Protein AF-A0AB73PYR6-F1 (afdb_monomer_lite)

Structure (mmCIF, N/CA/C/O backbone):
data_AF-A0AB73PYR6-F1
#
_entry.id   AF-A0AB73PYR6-F1
#
loop_
_atom_site.group_PDB
_atom_site.id
_atom_site.type_symbol
_atom_site.label_atom_id
_atom_site.label_alt_id
_atom_site.label_comp_id
_atom_site.label_asym_id
_atom_site.label_entity_id
_atom_site.label_seq_id
_atom_site.pdbx_PDB_ins_code
_atom_site.Cartn_x
_atom_site.Cartn_y
_atom_site.Cartn_z
_atom_site.occupancy
_atom_site.B_iso_or_equiv
_atom_site.auth_seq_id
_atom_site.auth_comp_id
_atom_site.auth_asym_id
_atom_site.auth_atom_id
_atom_site.pdbx_PDB_model_num
ATOM 1 N N . MET A 1 1 ? -37.239 8.786 5.535 1.00 56.91 1 MET A N 1
ATOM 2 C CA . MET A 1 1 ? -36.039 9.309 6.225 1.00 56.91 1 MET A CA 1
ATOM 3 C C . 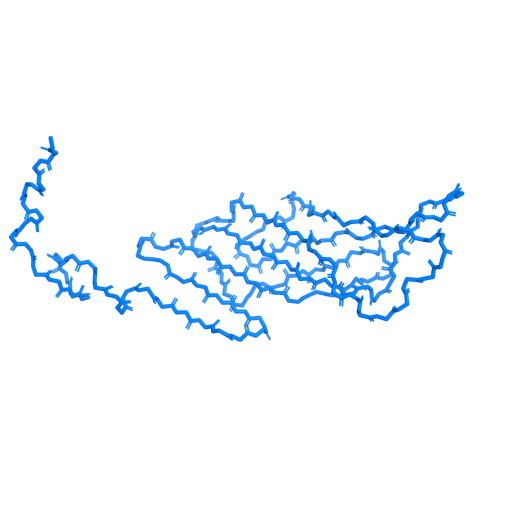MET A 1 1 ? -35.863 8.458 7.474 1.00 56.91 1 MET A C 1
ATOM 5 O O . MET A 1 1 ? -36.832 8.340 8.210 1.00 56.91 1 MET A O 1
ATOM 9 N N . GLY A 1 2 ? -34.751 7.733 7.620 1.00 69.25 2 GLY A N 1
ATOM 10 C CA . GLY A 1 2 ? -34.581 6.759 8.710 1.00 69.25 2 GLY A CA 1
ATOM 11 C C . GLY A 1 2 ? -34.334 7.448 10.052 1.00 69.25 2 GLY A C 1
ATOM 12 O O . GLY A 1 2 ? -33.507 8.354 10.118 1.00 69.25 2 GLY A O 1
ATOM 13 N N . ASP A 1 3 ? -35.062 7.037 11.090 1.00 79.56 3 ASP A N 1
ATOM 14 C CA . ASP A 1 3 ? -34.911 7.543 12.455 1.00 79.56 3 ASP A CA 1
ATOM 15 C C . ASP A 1 3 ? -33.597 7.024 13.068 1.00 79.56 3 ASP A C 1
ATOM 17 O O . ASP A 1 3 ? -33.262 5.846 12.932 1.00 79.56 3 ASP A O 1
ATOM 21 N N . LEU A 1 4 ? -32.829 7.891 13.734 1.00 80.38 4 LEU A N 1
ATOM 22 C CA . LEU A 1 4 ? -31.513 7.546 14.300 1.00 80.38 4 LEU A CA 1
ATOM 23 C C . LEU A 1 4 ? -31.621 6.703 15.586 1.00 80.38 4 LEU A C 1
ATOM 25 O O . LEU A 1 4 ? -30.605 6.358 16.198 1.00 80.38 4 LEU A O 1
ATOM 29 N N . GLY A 1 5 ? -32.840 6.379 16.026 1.00 83.31 5 GLY A N 1
ATOM 30 C CA . GLY A 1 5 ? -33.095 5.557 17.204 1.00 83.31 5 GLY A CA 1
ATOM 31 C C . GLY A 1 5 ? -32.412 6.115 18.456 1.00 83.31 5 GLY A C 1
ATOM 32 O O . GLY A 1 5 ? -32.383 7.326 18.690 1.00 83.31 5 GLY A O 1
ATOM 33 N N . THR A 1 6 ? -31.809 5.240 19.265 1.00 85.44 6 THR A N 1
ATOM 34 C CA . THR A 1 6 ? -31.116 5.630 20.507 1.00 85.44 6 THR A CA 1
ATOM 35 C C . THR A 1 6 ? -29.822 6.412 20.275 1.00 85.44 6 THR A C 1
ATOM 37 O O . THR A 1 6 ? -29.326 7.032 21.216 1.00 85.44 6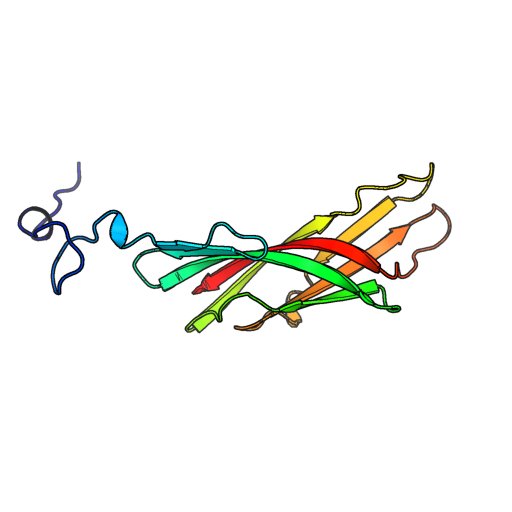 THR A O 1
ATOM 40 N N . ALA A 1 7 ? -29.287 6.447 19.047 1.00 83.31 7 ALA A N 1
ATOM 41 C CA . ALA A 1 7 ? -28.113 7.255 18.732 1.00 83.31 7 ALA A CA 1
ATOM 42 C C . ALA A 1 7 ? -28.402 8.757 18.876 1.00 83.31 7 ALA A C 1
ATOM 44 O O . ALA A 1 7 ? -27.541 9.483 19.358 1.00 83.31 7 ALA A O 1
ATOM 45 N N . SER A 1 8 ? -29.632 9.206 18.586 1.00 84.00 8 SER A N 1
ATOM 46 C CA . SER A 1 8 ? -30.057 10.614 18.734 1.00 84.00 8 SER A CA 1
ATOM 47 C C . SER A 1 8 ? -29.876 11.183 20.150 1.00 84.00 8 SER A C 1
ATOM 49 O O . SER A 1 8 ? -29.801 12.395 20.327 1.00 84.00 8 SER A O 1
ATOM 51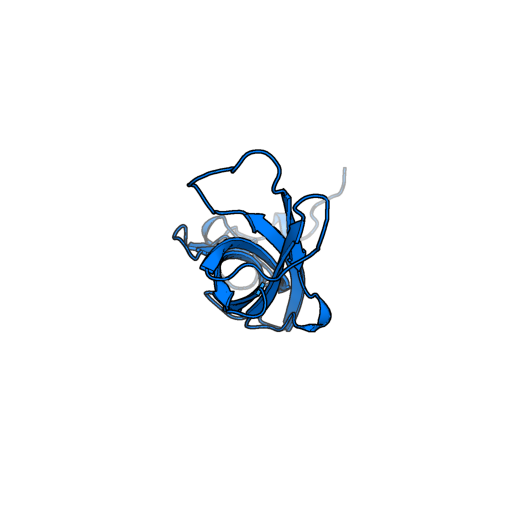 N N . ARG A 1 9 ? -29.796 10.309 21.162 1.00 86.44 9 ARG A N 1
ATOM 52 C CA . ARG A 1 9 ? -29.650 10.665 22.580 1.00 86.44 9 ARG A CA 1
ATOM 53 C C . ARG A 1 9 ? -28.220 10.508 23.101 1.00 86.44 9 ARG A C 1
ATOM 55 O O . ARG A 1 9 ? -27.985 10.751 24.282 1.00 86.44 9 ARG A O 1
ATOM 62 N N . ARG A 1 10 ? -27.279 10.043 22.272 1.00 89.31 10 ARG A N 1
ATOM 63 C CA . ARG A 1 10 ? -25.881 9.826 22.669 1.00 89.31 10 ARG A CA 1
ATOM 64 C C . ARG A 1 10 ? -25.069 11.099 22.459 1.00 89.31 10 ARG A C 1
ATOM 66 O O . ARG A 1 10 ? -25.196 11.766 21.438 1.00 89.31 10 ARG A O 1
ATOM 73 N N . ASN A 1 11 ? -24.187 11.391 23.410 1.00 91.44 11 ASN A N 1
ATOM 74 C CA . ASN A 1 11 ? -23.251 12.508 23.304 1.00 91.44 11 ASN A CA 1
ATOM 75 C C . ASN A 1 11 ? -22.201 12.239 22.216 1.00 91.44 11 ASN A C 1
ATOM 77 O O . ASN A 1 11 ? -21.837 11.085 21.983 1.00 91.44 11 ASN A O 1
ATOM 81 N N . VAL A 1 12 ? -21.691 13.303 21.595 1.00 90.31 12 VAL A N 1
ATOM 82 C CA . VAL A 1 12 ? -20.547 13.259 20.672 1.00 90.31 12 VAL A CA 1
ATOM 83 C C . VAL A 1 12 ? -19.247 13.330 21.480 1.00 90.31 12 VAL A C 1
ATOM 85 O O . VAL A 1 12 ? -19.141 14.157 22.385 1.00 90.31 12 VAL A O 1
ATOM 88 N N . GLY A 1 13 ? -18.286 12.450 21.193 1.00 89.00 13 GLY A N 1
ATOM 89 C CA . GLY A 1 13 ? -16.997 12.392 21.890 1.00 89.00 13 GLY A CA 1
ATOM 90 C C . GLY A 1 13 ? -16.249 11.074 21.669 1.00 89.00 13 GLY A C 1
ATOM 91 O O . GLY A 1 13 ? -16.623 10.269 20.816 1.00 89.00 13 GLY A O 1
ATOM 92 N N . THR A 1 14 ? -15.198 10.835 22.452 1.00 85.62 14 THR A N 1
ATOM 93 C CA . THR A 1 14 ? -14.346 9.628 22.381 1.00 85.62 14 THR A CA 1
ATOM 94 C C . THR A 1 14 ? -14.605 8.611 23.502 1.00 85.62 14 THR A C 1
ATOM 96 O O . THR A 1 14 ? -13.961 7.564 23.559 1.00 85.62 14 THR A O 1
ATOM 99 N N . GLY A 1 15 ? -15.543 8.896 24.406 1.00 85.38 15 GLY A N 1
ATOM 100 C CA . GLY A 1 15 ? -15.897 8.047 25.540 1.00 85.38 15 GLY A CA 1
ATOM 101 C C . GLY A 1 15 ? -16.768 6.840 25.174 1.00 85.38 15 GLY A C 1
ATOM 102 O O . GLY A 1 15 ? -17.374 6.753 24.103 1.00 85.38 15 GLY A O 1
ATOM 103 N N . ALA A 1 16 ? -16.872 5.894 26.111 1.00 86.06 16 ALA A N 1
ATOM 104 C CA . ALA A 1 16 ? -17.739 4.730 25.958 1.00 86.06 16 ALA A CA 1
ATOM 105 C C . ALA A 1 16 ? -19.194 5.159 25.708 1.00 86.06 16 ALA A C 1
ATOM 107 O O . ALA A 1 16 ? -19.709 6.076 26.346 1.00 86.06 16 ALA A O 1
ATOM 108 N N . ASN A 1 17 ? -19.872 4.475 24.785 1.00 86.00 17 ASN A N 1
ATOM 109 C CA . ASN A 1 17 ? -21.253 4.774 24.405 1.00 86.00 17 ASN A CA 1
ATOM 110 C C . ASN A 1 17 ? -21.486 6.210 23.877 1.00 86.00 17 ASN A C 1
ATOM 112 O O . ASN A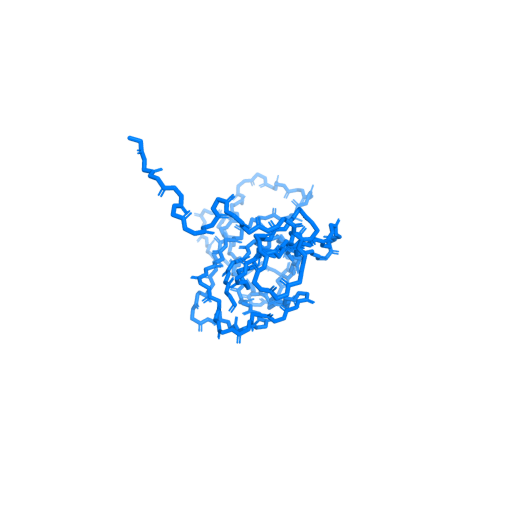 1 17 ? -22.617 6.692 23.900 1.00 86.00 17 ASN A O 1
ATOM 116 N N . GLN A 1 18 ? -20.475 6.868 23.298 1.00 87.56 18 GLN A N 1
ATOM 117 C CA . GLN A 1 18 ? -20.628 8.133 22.558 1.00 87.56 18 GLN A CA 1
ATOM 118 C C . GLN A 1 18 ? -20.648 7.924 21.040 1.00 87.56 18 GLN A C 1
ATOM 120 O O . GLN A 1 18 ? -20.201 6.887 20.548 1.00 87.56 18 GLN A O 1
ATOM 125 N N . ILE A 1 19 ? -21.232 8.866 20.301 1.00 88.75 19 ILE A N 1
ATOM 126 C CA . ILE A 1 19 ? -21.035 8.951 18.851 1.00 88.75 19 ILE A CA 1
ATOM 127 C C . ILE A 1 19 ? -19.604 9.467 18.633 1.00 88.75 19 ILE A C 1
ATOM 129 O O . ILE A 1 19 ? -19.283 10.509 19.208 1.00 88.75 19 ILE A O 1
ATOM 133 N N . PRO A 1 20 ? -18.758 8.779 17.839 1.00 87.00 20 PRO A N 1
AT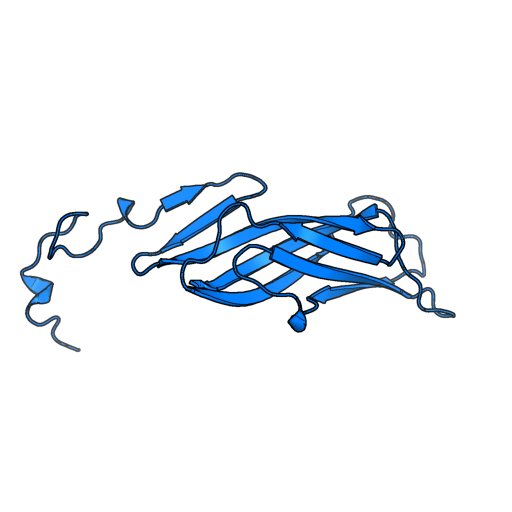OM 134 C CA . PRO A 1 20 ? -17.392 9.224 17.584 1.00 87.00 20 PRO A CA 1
ATOM 135 C C . PRO A 1 20 ? -17.360 10.662 17.070 1.00 87.00 20 PRO A C 1
ATOM 137 O O . PRO A 1 20 ? -18.044 10.997 16.102 1.00 87.00 20 PRO A O 1
ATOM 140 N N . ASP A 1 21 ? -16.570 11.504 17.725 1.00 87.12 21 ASP A N 1
ATOM 141 C CA . ASP A 1 21 ? -16.311 12.862 17.256 1.00 87.12 21 ASP A CA 1
ATOM 142 C C . ASP A 1 21 ? -15.215 12.900 16.174 1.00 87.12 21 ASP A C 1
ATOM 144 O O . ASP A 1 21 ? -14.634 11.882 15.789 1.00 87.12 21 ASP A O 1
ATOM 148 N N . MET A 1 22 ? -14.893 14.103 15.695 1.00 83.62 22 MET A N 1
ATOM 149 C CA . MET A 1 22 ? -13.874 14.299 14.662 1.00 83.62 22 MET A CA 1
ATOM 150 C C . MET A 1 22 ? -12.456 13.917 15.117 1.00 83.62 22 MET A C 1
ATOM 152 O O . MET A 1 22 ? -11.640 13.531 14.286 1.00 83.62 22 MET A O 1
ATOM 156 N N . SER A 1 23 ? -12.160 13.943 16.421 1.00 85.44 23 SER A N 1
ATOM 157 C CA . SER A 1 23 ? -10.861 13.498 16.949 1.00 85.44 23 SER A CA 1
ATOM 158 C C . SER A 1 23 ? -10.671 11.979 16.849 1.00 85.44 23 SER A C 1
ATOM 160 O O . SER A 1 23 ? -9.542 11.489 16.853 1.00 85.44 23 SER A O 1
ATOM 162 N N . SER A 1 24 ? -11.765 11.233 16.659 1.00 84.00 24 SER A N 1
ATOM 163 C CA . SER A 1 24 ? -11.735 9.794 16.378 1.00 84.00 24 SER A CA 1
ATOM 164 C C . SER A 1 24 ? -11.216 9.465 14.966 1.00 84.00 24 SER A C 1
ATOM 166 O O . SER A 1 24 ? -10.916 8.304 14.680 1.00 84.00 24 SER A O 1
ATOM 168 N N . PHE A 1 25 ? -11.083 10.466 14.087 1.00 89.12 25 PHE A N 1
ATOM 169 C CA . PHE A 1 25 ? -10.452 10.359 12.770 1.00 89.12 25 PHE A CA 1
ATOM 170 C C . PHE A 1 25 ? -9.012 10.881 12.847 1.00 89.12 25 PHE A C 1
ATOM 172 O O . PHE A 1 25 ? -8.721 12.033 12.534 1.00 89.12 25 PHE A O 1
ATOM 179 N N . ALA A 1 26 ? -8.093 10.034 13.306 1.00 90.12 26 ALA A N 1
ATOM 180 C CA . ALA A 1 26 ? -6.694 10.415 13.488 1.00 90.12 26 ALA A CA 1
ATOM 181 C C . ALA A 1 26 ? -5.870 10.195 12.211 1.00 90.12 26 ALA A C 1
ATOM 183 O O . ALA A 1 26 ? -5.979 9.157 11.559 1.00 90.12 26 ALA A O 1
ATOM 184 N N . SER A 1 27 ? -4.951 11.107 11.893 1.00 93.12 27 SER A N 1
ATOM 185 C CA . SER A 1 27 ? -4.047 10.953 10.747 1.00 93.12 27 SER A CA 1
ATOM 186 C C . SER A 1 27 ? -2.611 11.352 11.057 1.00 93.12 27 SER A C 1
ATOM 188 O O . SER A 1 27 ? -2.360 12.292 11.805 1.00 93.12 27 SER A O 1
ATOM 190 N N . THR A 1 28 ? -1.667 10.668 10.420 1.00 95.81 28 THR A N 1
ATOM 191 C CA . THR A 1 28 ? -0.256 11.051 10.348 1.00 95.81 28 THR A CA 1
ATOM 192 C C . THR A 1 28 ? 0.038 11.434 8.900 1.00 95.81 28 THR A C 1
ATOM 194 O O . THR A 1 28 ? 0.156 10.555 8.049 1.00 95.81 28 THR A O 1
ATOM 197 N N . LEU A 1 29 ? 0.117 12.738 8.612 1.00 94.19 29 LEU A N 1
ATOM 198 C CA . LEU A 1 29 ? 0.231 13.294 7.252 1.00 94.19 29 LEU A CA 1
ATOM 199 C C . LEU A 1 29 ? 1.685 13.426 6.761 1.00 94.19 29 LEU A C 1
ATOM 201 O O . LEU A 1 29 ? 2.041 14.394 6.099 1.00 94.19 29 LEU A O 1
ATOM 205 N N . ASN A 1 30 ? 2.522 12.442 7.092 1.00 94.44 30 ASN A N 1
ATOM 206 C CA . ASN A 1 30 ? 3.908 12.358 6.630 1.00 94.44 30 ASN A CA 1
ATOM 207 C C . ASN A 1 30 ? 4.017 11.439 5.408 1.00 94.44 30 ASN A C 1
ATOM 209 O O . ASN A 1 30 ? 3.031 10.852 4.960 1.00 94.44 30 ASN A O 1
ATOM 213 N N . MET A 1 31 ? 5.231 11.292 4.884 1.00 93.38 31 MET A N 1
ATOM 214 C CA . MET A 1 31 ? 5.574 10.248 3.929 1.00 93.38 31 MET A CA 1
ATOM 215 C C . MET A 1 31 ? 6.630 9.325 4.564 1.00 93.38 31 MET A C 1
ATOM 217 O O . MET A 1 31 ? 7.764 9.772 4.741 1.00 93.38 31 MET A O 1
ATOM 221 N N . PRO A 1 32 ? 6.299 8.069 4.931 1.00 95.88 32 PRO A N 1
ATOM 222 C CA . PRO A 1 32 ? 4.985 7.422 4.838 1.00 95.88 32 PRO A CA 1
ATOM 223 C C . PRO A 1 32 ? 3.952 7.992 5.827 1.00 95.88 32 PRO A C 1
ATOM 225 O O . PRO A 1 32 ? 4.311 8.615 6.828 1.00 95.88 32 PRO A O 1
ATOM 228 N N . GLY A 1 33 ? 2.666 7.753 5.565 1.00 97.81 33 GLY A N 1
ATOM 229 C CA . GLY A 1 33 ? 1.569 8.259 6.390 1.00 97.81 33 GLY A CA 1
ATOM 230 C C . GLY A 1 33 ? 0.347 7.347 6.436 1.00 97.81 33 GLY A C 1
ATOM 231 O O . GLY A 1 33 ? 0.289 6.306 5.781 1.00 97.81 33 GLY A O 1
ATOM 232 N N . VAL A 1 34 ? -0.612 7.720 7.287 1.00 97.94 34 VAL A N 1
ATOM 233 C CA . VAL A 1 34 ? -1.795 6.906 7.599 1.00 97.94 34 VAL A CA 1
ATOM 234 C C . VAL A 1 34 ? -2.982 7.770 8.022 1.00 97.94 34 VAL A C 1
ATOM 236 O O . VAL A 1 34 ? -2.838 8.647 8.871 1.00 97.94 34 VAL A O 1
ATOM 239 N N . ALA A 1 35 ? -4.166 7.479 7.489 1.00 97.44 35 ALA A N 1
ATOM 240 C CA . ALA A 1 35 ? -5.454 7.951 7.989 1.00 97.44 35 ALA A CA 1
ATOM 241 C C . ALA A 1 35 ? -6.187 6.798 8.689 1.00 97.44 35 ALA A C 1
ATOM 243 O O . ALA A 1 35 ? -6.279 5.693 8.152 1.00 97.44 35 ALA A O 1
ATOM 244 N N . ARG A 1 36 ? -6.690 7.047 9.899 1.00 95.75 36 ARG A N 1
ATOM 245 C CA . ARG A 1 36 ? -7.369 6.072 10.760 1.00 95.75 36 ARG A CA 1
ATOM 246 C C . ARG A 1 36 ? -8.823 6.481 10.913 1.00 95.75 36 ARG A C 1
ATOM 248 O O . ARG A 1 36 ? -9.114 7.637 11.207 1.00 95.75 36 ARG A O 1
ATOM 255 N N . PHE A 1 37 ? -9.716 5.519 10.748 1.00 94.00 37 PHE A N 1
ATOM 256 C CA . PHE A 1 37 ? -11.151 5.724 10.860 1.00 94.00 37 PHE A CA 1
ATOM 257 C C . PHE A 1 37 ? -11.686 5.059 12.132 1.00 94.00 37 PHE A C 1
ATOM 259 O O . PHE A 1 37 ? -11.166 4.014 12.553 1.00 94.00 37 PHE A O 1
ATOM 266 N N . PRO A 1 38 ? -12.764 5.603 12.724 1.00 89.00 38 PRO A N 1
ATOM 267 C CA . PRO A 1 38 ? -13.520 4.900 13.748 1.00 89.00 38 PRO A CA 1
ATOM 268 C C . PRO A 1 38 ? -13.904 3.500 13.262 1.00 89.00 38 PRO A C 1
ATOM 270 O O . PRO A 1 38 ? -14.270 3.300 12.105 1.00 89.00 38 PRO A O 1
ATOM 273 N N . GLY A 1 39 ? -13.784 2.505 14.138 1.00 88.94 39 GLY A N 1
ATOM 274 C CA . GLY A 1 39 ? -13.983 1.107 13.755 1.00 88.94 39 GLY A CA 1
ATOM 275 C C . GLY A 1 39 ? -12.749 0.436 13.147 1.00 88.94 39 GLY A C 1
ATOM 276 O O . GLY A 1 39 ? -12.843 -0.726 12.767 1.00 88.94 39 GLY A O 1
ATOM 277 N N . GLY A 1 40 ? -11.589 1.101 13.109 1.00 92.50 40 GLY A N 1
ATOM 278 C CA . GLY A 1 40 ? -10.274 0.486 12.878 1.00 92.50 40 GLY A CA 1
ATOM 279 C C . GLY A 1 40 ? -9.849 0.347 11.417 1.00 92.50 40 GLY A C 1
ATOM 280 O O . GLY A 1 40 ? -8.782 -0.195 11.161 1.00 92.50 40 GLY A O 1
ATOM 281 N N . PHE A 1 41 ? -10.644 0.828 10.461 1.00 96.62 41 PHE A N 1
ATOM 282 C CA . PHE A 1 41 ? -10.208 0.898 9.066 1.00 96.62 41 PHE A CA 1
ATOM 283 C C . PHE A 1 41 ? -9.067 1.917 8.922 1.00 96.62 41 PHE A C 1
ATOM 285 O O . PHE A 1 41 ? -9.077 2.972 9.565 1.00 96.62 41 PHE A O 1
ATOM 292 N N . LYS A 1 42 ? -8.075 1.604 8.091 1.00 98.06 42 LYS A N 1
ATOM 293 C CA . LYS A 1 42 ? -6.888 2.430 7.857 1.00 98.06 42 LYS A CA 1
ATOM 294 C C . LYS A 1 42 ? -6.642 2.572 6.360 1.00 98.06 42 LYS A C 1
ATOM 296 O O . LYS A 1 42 ? -6.757 1.604 5.611 1.00 98.06 42 LYS A O 1
ATOM 301 N N . LEU A 1 43 ? -6.249 3.773 5.958 1.00 98.19 43 LEU A N 1
ATOM 302 C CA . LEU A 1 43 ? -5.643 4.069 4.661 1.00 98.19 43 LEU A CA 1
ATOM 303 C C . LEU A 1 43 ? -4.187 4.447 4.917 1.00 98.19 43 LEU A C 1
ATOM 305 O O . LEU A 1 43 ? -3.932 5.248 5.813 1.00 98.19 43 LEU A O 1
ATOM 309 N N . MET A 1 44 ? -3.236 3.903 4.165 1.00 98.44 44 MET A N 1
ATOM 310 C CA . MET A 1 44 ? -1.817 4.241 4.298 1.00 98.44 44 MET A CA 1
ATOM 311 C C . MET A 1 44 ? -1.201 4.548 2.940 1.00 98.44 44 MET A C 1
ATOM 313 O O . MET A 1 44 ? -1.614 3.991 1.925 1.00 98.44 44 MET A O 1
ATOM 317 N N . TRP A 1 45 ? -0.198 5.421 2.934 1.00 98.12 45 TRP A N 1
ATOM 318 C CA . TRP A 1 45 ? 0.601 5.749 1.755 1.00 98.12 45 TRP A CA 1
ATOM 319 C C . TRP A 1 45 ? 2.083 5.657 2.098 1.00 98.12 45 TRP A C 1
ATOM 321 O O . TRP A 1 45 ? 2.532 6.183 3.119 1.00 98.12 45 TRP A O 1
ATOM 331 N N . VAL A 1 46 ? 2.836 4.940 1.267 1.00 97.62 46 VAL A N 1
ATOM 332 C CA . VAL A 1 46 ? 4.204 4.520 1.587 1.00 97.62 46 VAL A CA 1
ATOM 333 C C . VAL A 1 46 ? 5.093 4.595 0.354 1.00 97.62 46 VAL A C 1
ATOM 335 O O . VAL A 1 46 ? 4.660 4.264 -0.747 1.00 97.62 46 VAL A O 1
ATOM 338 N N . LEU A 1 47 ? 6.343 5.016 0.545 1.00 96.00 47 LEU A N 1
ATOM 339 C CA . LEU A 1 47 ? 7.371 4.980 -0.492 1.00 96.00 47 LEU A CA 1
ATOM 340 C C . LEU A 1 47 ? 7.993 3.590 -0.602 1.00 96.00 47 LEU A C 1
ATOM 342 O O . LEU A 1 47 ? 8.233 2.936 0.409 1.00 96.00 47 LEU A O 1
ATOM 346 N N . GLY A 1 48 ? 8.324 3.192 -1.825 1.00 95.31 48 GLY A N 1
ATOM 347 C CA . GLY A 1 48 ? 9.134 2.012 -2.102 1.00 95.31 48 GLY A CA 1
ATOM 348 C C . GLY A 1 48 ? 10.147 2.286 -3.206 1.00 95.31 48 GLY A C 1
ATOM 349 O O . GLY A 1 48 ? 9.958 3.190 -4.024 1.00 95.31 48 GLY A O 1
ATOM 350 N N . ASN A 1 49 ? 11.210 1.492 -3.220 1.00 95.06 49 ASN A N 1
ATOM 351 C CA . ASN A 1 49 ? 12.189 1.434 -4.296 1.00 95.06 49 ASN A CA 1
ATOM 352 C C . ASN A 1 49 ? 12.370 -0.032 -4.683 1.00 95.06 49 ASN A C 1
ATOM 354 O O . ASN A 1 49 ? 12.425 -0.897 -3.807 1.00 95.06 49 ASN A O 1
ATOM 358 N N . THR A 1 50 ? 12.435 -0.318 -5.978 1.00 96.00 50 THR A N 1
ATOM 359 C CA . THR A 1 50 ? 12.638 -1.689 -6.445 1.00 96.00 50 THR A CA 1
ATOM 360 C C . THR A 1 50 ? 14.076 -2.159 -6.240 1.00 96.00 50 THR A C 1
ATOM 362 O O . THR A 1 50 ? 15.028 -1.398 -6.396 1.00 96.00 50 THR A O 1
ATOM 365 N N . ASN A 1 51 ? 14.238 -3.437 -5.918 1.00 96.25 51 ASN A N 1
ATOM 366 C CA . ASN A 1 51 ? 15.512 -4.148 -5.946 1.00 96.25 51 ASN A CA 1
ATOM 367 C C . ASN A 1 51 ? 15.875 -4.584 -7.383 1.00 96.25 51 ASN A C 1
ATOM 369 O O . ASN A 1 51 ? 15.122 -4.342 -8.330 1.00 96.25 51 ASN A O 1
ATOM 373 N N . SER A 1 52 ? 17.001 -5.282 -7.547 1.00 95.56 52 SER A N 1
ATOM 374 C CA . SER A 1 52 ? 17.484 -5.800 -8.839 1.00 95.56 52 SER A CA 1
ATOM 375 C C . SER A 1 52 ? 16.508 -6.737 -9.566 1.00 95.56 52 SER A C 1
ATOM 377 O O . SER A 1 52 ? 16.595 -6.907 -10.780 1.00 95.56 52 SER A O 1
ATOM 379 N N . SER A 1 53 ? 15.537 -7.324 -8.858 1.00 96.06 53 SER A N 1
ATOM 380 C CA . SER A 1 53 ? 14.481 -8.153 -9.453 1.00 96.06 53 SER A CA 1
ATOM 381 C C . SER A 1 53 ? 13.269 -7.345 -9.931 1.00 96.06 53 SER A C 1
ATOM 383 O O . SER A 1 53 ? 12.339 -7.924 -10.501 1.00 96.06 53 SER A O 1
ATOM 385 N N . GLY A 1 54 ? 13.265 -6.022 -9.738 1.00 95.38 54 GLY A N 1
ATOM 386 C CA . GLY A 1 54 ? 12.139 -5.144 -10.054 1.00 95.38 54 GLY A CA 1
ATOM 387 C C . GLY A 1 54 ? 11.047 -5.151 -8.986 1.00 95.38 54 GLY A C 1
ATOM 388 O O . GLY A 1 54 ? 9.936 -4.710 -9.258 1.00 95.38 54 GLY A O 1
ATOM 389 N N . ALA A 1 55 ? 11.333 -5.665 -7.787 1.00 97.56 55 ALA A N 1
ATOM 390 C CA . ALA A 1 55 ? 10.374 -5.759 -6.691 1.00 97.56 55 ALA A CA 1
ATOM 391 C C . ALA A 1 55 ? 10.683 -4.736 -5.594 1.00 97.56 55 ALA A C 1
ATOM 393 O O . ALA A 1 55 ? 11.824 -4.622 -5.157 1.00 97.56 55 ALA A O 1
ATOM 394 N N . ALA A 1 56 ? 9.676 -3.999 -5.143 1.00 97.75 56 ALA A N 1
ATOM 395 C CA . ALA A 1 56 ? 9.740 -3.104 -3.999 1.00 97.75 56 ALA A CA 1
ATOM 396 C C . ALA A 1 56 ? 8.990 -3.744 -2.827 1.00 97.75 56 ALA A C 1
ATOM 398 O O . ALA A 1 56 ? 7.763 -3.854 -2.862 1.00 97.75 56 ALA A O 1
ATOM 399 N N . ASP A 1 57 ? 9.724 -4.155 -1.794 1.00 98.00 57 ASP A N 1
ATOM 400 C CA . ASP A 1 57 ? 9.149 -4.656 -0.546 1.00 98.00 57 ASP A CA 1
ATOM 401 C C . ASP A 1 57 ? 8.740 -3.466 0.327 1.00 98.00 57 ASP A C 1
ATOM 403 O O . ASP A 1 57 ? 9.568 -2.801 0.953 1.00 98.00 57 ASP A O 1
ATOM 407 N N . VAL A 1 58 ? 7.447 -3.147 0.321 1.00 98.19 58 VAL A N 1
ATOM 408 C CA . VAL A 1 58 ? 6.910 -1.951 0.970 1.00 98.19 58 VAL A CA 1
ATOM 409 C C . VAL A 1 58 ? 6.432 -2.288 2.376 1.00 98.19 58 VAL A C 1
ATOM 411 O O . VAL A 1 58 ? 5.506 -3.078 2.557 1.00 98.19 58 VAL A O 1
ATOM 414 N N . VAL A 1 59 ? 7.041 -1.644 3.374 1.00 98.19 59 VAL A N 1
ATOM 415 C CA . VAL A 1 59 ? 6.708 -1.803 4.797 1.00 98.19 59 VAL A CA 1
ATOM 416 C C . VAL A 1 59 ? 5.770 -0.689 5.247 1.00 98.19 59 VAL A C 1
ATOM 418 O O . VAL A 1 59 ? 6.060 0.494 5.081 1.00 98.19 59 VAL A O 1
ATOM 421 N N . PHE A 1 60 ? 4.639 -1.055 5.840 1.00 98.19 60 PHE A N 1
ATOM 422 C CA . PHE A 1 60 ? 3.632 -0.096 6.280 1.00 98.19 60 PHE A CA 1
ATOM 423 C C . PHE A 1 60 ? 4.080 0.686 7.529 1.00 98.19 60 PHE A C 1
ATOM 425 O O . PHE A 1 60 ? 4.722 0.115 8.411 1.00 98.19 60 PHE A O 1
ATOM 432 N N . PRO A 1 61 ? 3.700 1.975 7.667 1.00 96.88 61 PRO A N 1
ATOM 433 C CA . PRO A 1 61 ? 4.042 2.793 8.837 1.00 96.88 61 PRO A CA 1
ATOM 434 C C . PRO A 1 61 ? 3.367 2.307 10.129 1.00 96.88 61 PRO A C 1
ATOM 436 O O . PRO A 1 61 ? 3.752 2.702 11.227 1.00 96.88 61 PRO A O 1
ATOM 439 N N . THR A 1 62 ? 2.331 1.478 10.013 1.00 96.44 62 THR A N 1
ATOM 440 C CA . THR A 1 62 ? 1.674 0.778 11.118 1.00 96.44 62 THR A CA 1
ATOM 441 C C . THR A 1 62 ? 1.040 -0.510 10.592 1.00 96.44 62 THR A C 1
ATOM 443 O O . THR A 1 62 ? 0.803 -0.635 9.391 1.00 96.44 62 THR A O 1
ATOM 446 N N . SER A 1 63 ? 0.751 -1.474 11.467 1.00 97.56 63 SER A N 1
ATOM 447 C CA . SER A 1 63 ? 0.068 -2.699 11.057 1.00 97.56 63 SER A CA 1
ATOM 448 C C . SER A 1 63 ? -1.441 -2.495 10.923 1.00 97.56 63 SER A C 1
ATOM 450 O O . SER A 1 63 ? -2.061 -1.779 11.715 1.00 97.56 63 SER A O 1
ATOM 452 N N . PHE A 1 64 ? -2.059 -3.209 9.988 1.00 98.19 64 PHE A N 1
ATOM 453 C CA . PHE A 1 64 ? -3.482 -3.536 10.062 1.00 98.19 64 PHE A CA 1
ATOM 454 C C . PHE A 1 64 ? -3.749 -4.412 11.300 1.00 98.19 64 PHE A C 1
ATOM 456 O O . PHE A 1 64 ? -2.925 -5.249 11.664 1.00 98.19 64 PHE A O 1
ATOM 463 N N . ASP A 1 65 ? -4.876 -4.216 11.973 1.00 96.75 65 ASP A N 1
ATOM 464 C CA . ASP A 1 65 ? -5.281 -4.910 13.199 1.00 96.75 65 ASP A CA 1
ATOM 465 C C . ASP A 1 65 ? -5.812 -6.319 12.903 1.00 96.75 65 ASP A C 1
ATOM 467 O O . ASP A 1 65 ? -5.645 -7.234 13.710 1.00 96.75 65 ASP A O 1
ATOM 471 N N . VAL A 1 66 ? -6.382 -6.528 11.718 1.00 97.06 66 VAL A N 1
ATOM 472 C CA . VAL A 1 66 ? -7.002 -7.765 11.237 1.00 97.06 66 VAL A CA 1
ATOM 473 C C . VAL A 1 66 ? -6.371 -8.201 9.910 1.00 97.06 66 VAL A C 1
ATOM 475 O O . VAL A 1 66 ? -5.658 -9.204 9.908 1.00 97.06 66 VAL A O 1
ATOM 478 N N . PHE A 1 67 ? -6.570 -7.459 8.813 1.00 96.50 67 PHE A N 1
ATOM 479 C CA . PHE A 1 67 ? -6.091 -7.818 7.468 1.00 96.50 67 PHE A CA 1
ATOM 480 C C . PHE A 1 67 ? -5.908 -6.600 6.547 1.00 96.50 67 PHE A C 1
ATOM 482 O O . PHE A 1 67 ? -6.606 -5.589 6.663 1.00 96.50 67 PHE A O 1
ATOM 489 N N . GLY A 1 68 ? -4.997 -6.731 5.578 1.00 97.31 68 GLY A N 1
ATOM 490 C CA . GLY A 1 68 ? -4.965 -5.864 4.399 1.00 97.31 68 GLY A CA 1
ATOM 491 C C . GLY A 1 68 ? -6.071 -6.265 3.422 1.00 97.31 68 GLY A C 1
ATOM 492 O O . GLY A 1 68 ? -6.294 -7.452 3.200 1.00 97.31 68 GLY A O 1
ATOM 493 N N . LEU A 1 69 ? -6.777 -5.287 2.858 1.00 97.56 69 LEU A N 1
ATOM 494 C CA . LEU A 1 69 ? -7.867 -5.510 1.901 1.00 97.56 69 LEU A CA 1
ATOM 495 C C . LEU A 1 69 ? -7.425 -5.319 0.454 1.00 97.56 69 LEU A C 1
ATOM 497 O O . LEU A 1 69 ? -7.903 -6.016 -0.436 1.00 97.56 69 LEU A O 1
ATOM 501 N N . GLY A 1 70 ? -6.536 -4.364 0.212 1.00 97.94 70 GLY A N 1
ATOM 502 C CA . GLY A 1 70 ? -6.041 -4.089 -1.125 1.00 97.94 70 GLY A CA 1
ATOM 503 C C . GLY A 1 70 ? -5.013 -2.975 -1.132 1.00 97.94 70 GLY A C 1
ATOM 504 O O . GLY A 1 70 ? -4.841 -2.257 -0.146 1.00 97.94 70 GLY A O 1
ATOM 505 N N . ALA A 1 71 ? -4.320 -2.859 -2.257 1.00 98.44 71 ALA A N 1
ATOM 506 C CA . ALA A 1 71 ? -3.382 -1.787 -2.513 1.00 98.44 71 ALA A CA 1
ATOM 507 C C . ALA A 1 71 ? -3.389 -1.415 -3.995 1.00 98.44 71 ALA A C 1
ATOM 509 O O . ALA A 1 71 ? -3.726 -2.229 -4.856 1.00 98.44 71 ALA A O 1
ATOM 510 N N . VAL A 1 72 ? -2.956 -0.195 -4.277 1.00 98.19 72 VAL A N 1
ATOM 511 C CA . VAL A 1 72 ? -2.590 0.285 -5.607 1.00 98.19 72 VAL A CA 1
ATOM 512 C C . VAL A 1 72 ? -1.196 0.892 -5.537 1.00 98.19 72 VAL A C 1
ATOM 514 O O . VAL A 1 72 ? -0.770 1.376 -4.487 1.00 98.19 72 VAL A O 1
ATOM 517 N N . VAL A 1 73 ? -0.478 0.858 -6.651 1.00 97.44 73 VAL A N 1
ATOM 518 C CA . VAL A 1 73 ? 0.859 1.435 -6.768 1.00 97.44 73 VAL A CA 1
ATOM 519 C C . VAL A 1 73 ? 0.887 2.422 -7.920 1.00 97.44 73 VAL A C 1
ATOM 521 O O . VAL A 1 73 ? 0.292 2.181 -8.968 1.00 97.44 73 VAL A O 1
ATOM 524 N N . ILE A 1 74 ? 1.588 3.528 -7.711 1.00 93.06 74 ILE A N 1
ATOM 525 C CA . ILE A 1 74 ? 1.931 4.481 -8.758 1.00 93.06 74 ILE A CA 1
ATOM 526 C C . ILE A 1 74 ? 3.439 4.682 -8.793 1.00 93.06 74 ILE A C 1
ATOM 528 O O . ILE A 1 74 ? 4.132 4.557 -7.778 1.00 93.06 74 ILE A O 1
ATOM 532 N N . GLU A 1 75 ? 3.940 5.031 -9.967 1.00 90.81 75 GLU A N 1
ATOM 533 C CA . GLU A 1 75 ? 5.329 5.419 -10.139 1.00 90.81 75 GLU A CA 1
ATOM 534 C C . GLU A 1 75 ? 5.631 6.733 -9.403 1.00 90.81 75 GLU A C 1
ATOM 536 O O . GLU A 1 75 ? 4.830 7.666 -9.376 1.00 90.81 75 GLU A O 1
ATOM 541 N N . ARG A 1 76 ? 6.822 6.806 -8.810 1.00 88.31 76 ARG A N 1
ATOM 542 C CA . ARG A 1 76 ? 7.386 7.986 -8.142 1.00 88.31 76 ARG A CA 1
ATOM 543 C C . ARG A 1 76 ? 8.812 8.238 -8.626 1.00 88.31 76 ARG A C 1
ATOM 545 O O . ARG A 1 76 ? 9.694 8.570 -7.828 1.00 88.31 76 ARG A O 1
ATOM 552 N N . ASN A 1 77 ? 9.060 8.024 -9.913 1.00 75.00 77 ASN A N 1
ATOM 553 C CA . ASN A 1 77 ? 10.336 8.334 -10.532 1.00 75.00 77 ASN A CA 1
ATOM 554 C C . ASN A 1 77 ? 10.233 9.692 -11.258 1.00 75.00 77 ASN A C 1
ATOM 556 O O . ASN A 1 77 ? 9.609 9.764 -12.312 1.00 75.00 77 ASN A O 1
ATOM 560 N N . PRO A 1 78 ? 10.779 10.793 -10.699 1.00 56.38 78 PRO A N 1
ATOM 561 C CA . PRO A 1 78 ? 10.646 12.128 -11.288 1.00 56.38 78 PRO A CA 1
ATOM 562 C C . PRO A 1 78 ? 11.651 12.432 -12.414 1.00 56.38 78 PRO A C 1
ATOM 564 O O . PRO A 1 78 ? 11.614 13.531 -12.960 1.00 56.38 78 PRO A O 1
ATOM 567 N N . TYR A 1 79 ? 12.548 11.505 -12.773 1.00 49.75 79 TYR A N 1
ATOM 568 C CA . TYR A 1 79 ? 13.613 11.765 -13.744 1.00 49.75 79 TYR A CA 1
ATOM 569 C C . TYR A 1 79 ? 13.596 10.776 -14.910 1.00 49.75 79 TYR A C 1
ATOM 571 O O . TYR A 1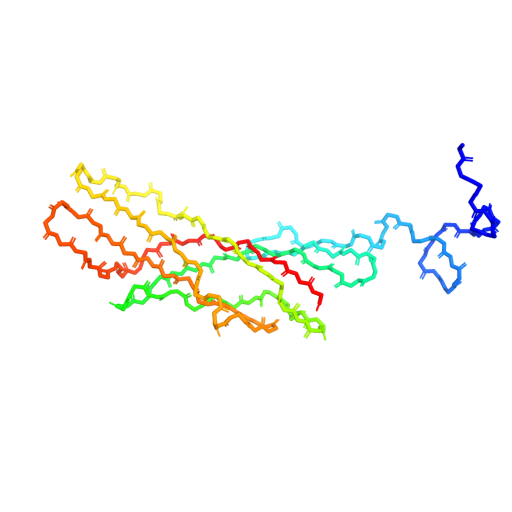 79 ? 13.782 9.577 -14.730 1.00 49.75 79 TYR A O 1
ATOM 579 N N . ALA A 1 80 ? 13.451 11.354 -16.104 1.00 51.41 80 ALA A N 1
ATOM 580 C CA . ALA A 1 80 ? 13.715 10.767 -17.411 1.00 51.41 80 ALA A CA 1
ATOM 581 C C . ALA A 1 80 ? 12.770 9.637 -17.849 1.00 51.41 80 ALA A C 1
ATOM 583 O O . ALA A 1 80 ? 13.135 8.463 -17.884 1.00 51.41 80 ALA A O 1
ATOM 584 N N . TRP A 1 81 ? 11.591 10.022 -18.347 1.00 58.06 81 TRP A N 1
ATOM 585 C CA . TRP A 1 81 ? 10.994 9.286 -19.461 1.00 58.06 81 TRP A CA 1
ATOM 586 C C . TRP A 1 81 ? 11.978 9.336 -20.636 1.00 58.06 81 TRP A C 1
ATOM 588 O O . TRP A 1 81 ? 12.020 10.305 -21.393 1.00 58.06 81 TRP A O 1
ATOM 598 N N . GLY A 1 82 ? 12.828 8.319 -20.755 1.00 62.41 82 GLY A N 1
ATOM 599 C CA . GLY A 1 82 ? 13.518 8.056 -22.009 1.00 62.41 82 GLY A CA 1
ATOM 600 C C . GLY A 1 82 ? 12.463 7.727 -23.060 1.00 62.41 82 GLY A C 1
ATOM 601 O O . GLY A 1 82 ? 11.556 6.936 -22.795 1.00 62.41 82 GLY A O 1
ATOM 602 N N . ALA A 1 83 ? 12.541 8.351 -24.235 1.00 63.31 83 ALA A N 1
ATOM 603 C CA . ALA A 1 83 ? 11.645 8.007 -25.331 1.00 63.31 83 ALA A CA 1
ATOM 604 C C . ALA A 1 83 ? 11.720 6.490 -25.596 1.00 63.31 83 ALA A C 1
ATOM 606 O O . ALA A 1 83 ? 12.809 5.945 -25.761 1.00 63.31 83 ALA A O 1
ATOM 607 N N . GLY A 1 84 ? 10.565 5.818 -25.615 1.00 71.94 84 GLY A N 1
ATOM 608 C CA . GLY A 1 84 ? 10.464 4.396 -25.951 1.00 71.94 84 GLY A CA 1
ATOM 609 C C . GLY A 1 84 ? 10.536 3.401 -24.787 1.00 71.94 84 GLY A C 1
ATOM 610 O O . GLY A 1 84 ? 10.600 2.212 -25.068 1.00 71.94 84 GLY A O 1
ATOM 611 N N . ILE A 1 85 ? 10.502 3.834 -23.518 1.00 79.75 85 ILE A N 1
ATOM 612 C CA . ILE A 1 85 ? 10.384 2.925 -22.360 1.00 79.75 85 ILE A CA 1
ATOM 613 C C . ILE A 1 85 ? 9.087 3.207 -21.596 1.00 79.75 85 ILE A C 1
ATOM 615 O O . ILE A 1 85 ? 8.817 4.351 -21.233 1.00 79.75 85 ILE A O 1
ATOM 619 N N . SER A 1 86 ? 8.303 2.162 -21.327 1.00 85.62 86 SER A N 1
ATOM 620 C CA . SER A 1 86 ? 7.100 2.220 -20.490 1.00 85.62 86 SER A CA 1
ATOM 621 C C . SER A 1 86 ? 7.271 1.355 -19.246 1.00 85.62 86 SER A C 1
ATOM 623 O O . SER A 1 86 ? 7.504 0.152 -19.352 1.00 85.62 86 SER A O 1
ATOM 625 N N . ASN A 1 87 ? 7.121 1.953 -18.064 1.00 87.38 87 ASN A N 1
ATOM 626 C CA . ASN A 1 87 ? 7.120 1.218 -16.803 1.00 87.38 87 ASN A CA 1
ATOM 627 C C . ASN A 1 87 ? 5.700 0.764 -16.463 1.00 87.38 87 ASN A C 1
ATOM 629 O O . ASN A 1 87 ? 4.772 1.568 -16.387 1.00 87.38 87 ASN A O 1
ATOM 633 N N . THR A 1 88 ? 5.534 -0.532 -16.223 1.00 90.62 88 THR A N 1
ATOM 634 C CA . THR A 1 88 ? 4.292 -1.110 -15.711 1.00 90.62 88 THR A CA 1
ATOM 635 C C . THR A 1 88 ? 4.473 -1.461 -14.247 1.00 90.62 88 THR A C 1
ATOM 637 O O . THR A 1 88 ? 5.389 -2.204 -13.890 1.00 90.62 88 THR A O 1
ATOM 640 N N . TRP A 1 89 ? 3.567 -0.953 -13.414 1.00 94.81 89 TRP A N 1
ATOM 641 C CA . TRP A 1 89 ? 3.534 -1.224 -11.985 1.00 94.81 89 TRP A CA 1
ATOM 642 C C . TRP A 1 89 ? 2.333 -2.087 -11.617 1.00 94.81 89 TRP A C 1
ATOM 644 O O . TRP A 1 89 ? 1.219 -1.853 -12.083 1.00 94.81 89 TRP A O 1
ATOM 654 N N . ALA A 1 90 ? 2.550 -3.061 -10.740 1.00 96.44 90 ALA A N 1
ATOM 655 C CA . ALA A 1 90 ? 1.488 -3.896 -10.200 1.00 96.44 90 ALA A CA 1
ATOM 656 C C . ALA A 1 90 ? 1.739 -4.222 -8.729 1.00 96.44 90 ALA A C 1
ATOM 658 O O . ALA A 1 90 ? 2.878 -4.361 -8.291 1.00 96.44 90 ALA A O 1
ATOM 659 N N . ILE A 1 91 ? 0.664 -4.388 -7.962 1.00 98.19 91 ILE A N 1
ATOM 660 C CA . ILE A 1 91 ? 0.744 -4.960 -6.619 1.00 98.19 91 ILE A CA 1
ATOM 661 C C . ILE A 1 91 ? 0.756 -6.481 -6.735 1.00 98.19 91 ILE A C 1
ATOM 663 O O . ILE A 1 91 ? -0.155 -7.071 -7.319 1.00 98.19 91 ILE A O 1
ATOM 667 N N . GLN A 1 92 ? 1.735 -7.132 -6.111 1.00 97.50 92 GLN A N 1
ATOM 668 C CA . GLN A 1 92 ? 1.710 -8.577 -5.931 1.00 97.50 92 GLN A CA 1
ATOM 669 C C . GLN A 1 92 ? 0.813 -8.915 -4.738 1.00 97.50 92 GLN A C 1
ATOM 671 O O . GLN A 1 92 ? 1.277 -9.087 -3.612 1.00 97.50 92 GLN A O 1
ATOM 676 N N . LEU A 1 93 ? -0.496 -8.996 -4.983 1.00 95.94 93 LEU A N 1
ATOM 677 C CA . LEU A 1 93 ? -1.509 -9.114 -3.927 1.00 95.94 93 LEU A CA 1
ATOM 678 C C . LEU A 1 93 ? -1.316 -10.341 -3.020 1.00 95.94 93 LEU A C 1
ATOM 680 O O . LEU A 1 93 ? -1.649 -10.281 -1.843 1.00 95.94 93 LEU A O 1
ATOM 684 N N . SER A 1 94 ? -0.714 -11.422 -3.525 1.00 97.31 94 SER A N 1
ATOM 685 C CA . SER A 1 94 ? -0.373 -12.609 -2.724 1.00 97.31 94 SER A CA 1
ATOM 686 C C . SER A 1 94 ? 0.624 -12.336 -1.589 1.00 97.31 94 SER A C 1
ATOM 688 O O . SER A 1 94 ? 0.725 -13.138 -0.667 1.00 97.31 94 SER A O 1
ATOM 690 N N . THR A 1 95 ? 1.344 -11.212 -1.634 1.00 98.00 95 THR A N 1
ATOM 691 C CA . THR A 1 95 ? 2.279 -10.771 -0.584 1.00 98.00 95 THR A CA 1
ATOM 692 C C . THR A 1 95 ? 1.664 -9.764 0.383 1.00 98.00 95 THR A C 1
ATOM 694 O O . THR A 1 95 ? 2.350 -9.297 1.291 1.00 98.00 95 THR A O 1
ATOM 697 N N . LEU A 1 96 ? 0.393 -9.389 0.198 1.00 98.44 96 LEU A N 1
ATOM 698 C CA . LEU A 1 96 ? -0.273 -8.449 1.088 1.00 98.44 96 LEU A CA 1
ATOM 699 C C . LEU A 1 96 ? -0.445 -9.085 2.467 1.00 98.44 96 LEU A C 1
ATOM 701 O O . LEU A 1 96 ? -1.141 -10.082 2.644 1.00 98.44 96 LEU A O 1
ATOM 705 N N . THR A 1 97 ? 0.181 -8.465 3.457 1.00 97.94 97 THR A N 1
ATOM 706 C CA . THR A 1 97 ? 0.105 -8.862 4.862 1.00 97.94 97 THR A CA 1
ATOM 707 C C . THR A 1 97 ? -0.420 -7.704 5.705 1.00 97.94 97 THR A C 1
ATOM 709 O O . THR A 1 97 ? -0.811 -6.650 5.203 1.00 97.94 97 THR A O 1
ATOM 712 N N . LYS A 1 98 ? -0.420 -7.876 7.027 1.00 98.25 98 LYS A N 1
ATOM 713 C CA . LYS A 1 98 ? -0.782 -6.805 7.961 1.00 98.25 98 LYS A CA 1
ATOM 714 C C . LYS A 1 98 ? 0.256 -5.683 8.003 1.00 98.25 98 LYS A C 1
ATOM 716 O O . LYS A 1 98 ? -0.072 -4.601 8.471 1.00 98.25 98 LYS A O 1
ATOM 721 N N . THR A 1 99 ? 1.485 -5.933 7.555 1.00 98.31 99 THR A N 1
ATOM 722 C CA . THR A 1 99 ? 2.642 -5.047 7.770 1.00 98.31 99 THR A CA 1
ATOM 723 C C . THR A 1 99 ? 3.344 -4.628 6.487 1.00 98.31 99 THR A C 1
ATOM 725 O O . THR A 1 99 ? 4.233 -3.784 6.542 1.00 98.31 99 THR A O 1
ATOM 728 N N . GLY A 1 100 ? 2.979 -5.196 5.342 1.00 98.25 100 GLY A N 1
ATOM 729 C CA . GLY A 1 100 ? 3.603 -4.841 4.079 1.00 98.25 100 GLY A CA 1
ATOM 730 C C . GLY A 1 100 ? 2.974 -5.515 2.871 1.00 98.25 100 GLY A C 1
ATOM 731 O O . GLY A 1 100 ? 2.080 -6.357 2.997 1.00 98.25 100 GLY A O 1
ATOM 732 N N . VAL A 1 101 ? 3.461 -5.120 1.702 1.00 98.69 101 VAL A N 1
ATOM 733 C CA . VAL A 1 101 ? 3.118 -5.689 0.397 1.00 98.69 101 VAL A CA 1
ATOM 734 C C . VAL A 1 101 ? 4.279 -5.483 -0.562 1.00 98.69 101 VAL A C 1
ATOM 736 O O . VAL A 1 101 ? 5.046 -4.534 -0.415 1.00 98.69 101 VAL A O 1
ATOM 739 N N . GLN A 1 102 ? 4.382 -6.332 -1.571 1.00 98.19 102 GLN A N 1
ATOM 740 C CA . GLN A 1 102 ? 5.325 -6.152 -2.658 1.00 98.19 102 GLN A CA 1
ATOM 741 C C . GLN A 1 102 ? 4.656 -5.453 -3.849 1.00 98.19 102 GLN A C 1
ATOM 743 O O . GLN A 1 102 ? 3.576 -5.847 -4.302 1.00 98.19 102 GLN A O 1
ATOM 748 N N . ALA A 1 103 ? 5.314 -4.420 -4.371 1.00 98.19 103 ALA A N 1
ATOM 749 C CA . ALA A 1 103 ? 5.002 -3.827 -5.667 1.00 98.19 103 ALA A CA 1
ATOM 750 C C . ALA A 1 103 ? 6.050 -4.259 -6.698 1.00 98.19 103 ALA A C 1
ATOM 752 O O . ALA A 1 103 ? 7.236 -4.314 -6.390 1.00 98.19 103 ALA A O 1
ATOM 753 N N . ILE A 1 104 ? 5.629 -4.560 -7.921 1.00 97.19 104 ILE A N 1
ATOM 754 C CA . ILE A 1 104 ? 6.497 -5.013 -9.008 1.00 97.19 104 ILE A CA 1
ATOM 755 C C . ILE A 1 104 ? 6.510 -3.955 -10.103 1.00 97.19 104 ILE A C 1
ATOM 757 O O . ILE A 1 104 ? 5.448 -3.516 -10.541 1.00 97.19 104 ILE A O 1
ATOM 761 N N . CYS A 1 105 ? 7.705 -3.594 -10.563 1.00 94.88 105 CYS A N 1
ATOM 762 C CA . CYS A 1 105 ? 7.934 -2.765 -11.736 1.00 94.88 105 CYS A CA 1
ATOM 763 C C . CYS A 1 105 ? 8.604 -3.584 -12.839 1.00 94.88 105 CYS A C 1
ATOM 765 O O . CYS A 1 105 ? 9.581 -4.306 -12.601 1.00 94.88 105 CYS A O 1
ATOM 767 N N . ARG A 1 106 ? 8.102 -3.433 -14.063 1.00 93.69 106 ARG A N 1
ATOM 768 C CA . ARG A 1 106 ? 8.742 -3.925 -15.283 1.00 93.69 106 ARG A CA 1
ATOM 769 C C . ARG A 1 106 ? 8.833 -2.800 -16.302 1.00 93.69 106 ARG A C 1
ATOM 771 O O . ARG A 1 106 ? 7.862 -2.069 -16.468 1.00 93.69 106 ARG A O 1
ATOM 778 N N . ALA A 1 107 ? 9.960 -2.700 -16.993 1.00 90.75 107 ALA A N 1
ATOM 779 C CA . ALA A 1 107 ? 10.108 -1.826 -18.149 1.00 90.75 107 ALA A CA 1
ATOM 780 C C . ALA A 1 107 ? 9.847 -2.621 -19.429 1.00 90.75 107 ALA A C 1
ATOM 782 O O . ALA A 1 107 ? 10.393 -3.711 -19.595 1.00 90.75 107 ALA A O 1
ATOM 783 N N . ASP A 1 108 ? 9.045 -2.055 -20.324 1.00 89.06 108 ASP A N 1
ATOM 784 C CA . ASP A 1 108 ? 8.910 -2.476 -21.716 1.00 89.06 108 ASP A CA 1
ATOM 785 C C . ASP A 1 108 ? 9.581 -1.433 -22.613 1.00 89.06 108 ASP A C 1
ATOM 787 O O . ASP A 1 108 ? 9.280 -0.242 -22.517 1.00 89.06 108 ASP A O 1
ATOM 791 N N . ASN A 1 109 ? 10.502 -1.875 -23.468 1.00 87.31 109 ASN A N 1
ATOM 792 C CA . ASN A 1 109 ? 11.183 -1.031 -24.453 1.00 87.31 109 ASN A CA 1
ATOM 793 C C . ASN A 1 109 ? 10.778 -1.334 -25.910 1.00 87.31 109 ASN A C 1
ATOM 795 O O . ASN A 1 109 ? 11.492 -0.971 -26.845 1.00 87.31 109 ASN A O 1
ATOM 799 N N . GLY A 1 110 ? 9.675 -2.059 -26.108 1.00 86.06 110 GLY A N 1
ATOM 800 C CA . GLY A 1 110 ? 9.167 -2.502 -27.406 1.00 86.06 110 GLY A CA 1
ATOM 801 C C . GLY A 1 110 ? 9.805 -3.790 -27.936 1.00 86.06 110 GLY A C 1
ATOM 802 O O . GLY A 1 110 ? 9.316 -4.342 -28.919 1.00 86.06 110 GLY A O 1
ATOM 803 N N . SER A 1 111 ? 10.871 -4.293 -27.303 1.00 89.06 111 SER A N 1
ATOM 804 C CA . SER A 1 111 ? 11.552 -5.535 -27.701 1.00 89.06 111 SER A CA 1
ATOM 805 C C . SER A 1 111 ? 11.672 -6.557 -26.572 1.00 89.06 111 SER A C 1
ATOM 807 O O . SER A 1 111 ? 11.812 -7.747 -26.854 1.00 89.06 111 SER A O 1
ATOM 809 N N . GLN A 1 112 ? 11.683 -6.121 -25.315 1.00 89.62 112 GLN A N 1
ATOM 810 C CA . GLN A 1 112 ? 11.833 -6.986 -24.148 1.00 89.62 112 GLN A CA 1
ATOM 811 C C . GLN A 1 112 ? 11.159 -6.373 -22.920 1.00 89.62 112 GLN A C 1
ATOM 813 O O . GLN A 1 112 ? 11.061 -5.153 -22.796 1.00 89.62 112 GLN A O 1
ATOM 818 N N . ILE A 1 113 ? 10.767 -7.246 -21.991 1.00 92.56 113 ILE A N 1
ATOM 819 C CA . ILE A 1 113 ? 10.291 -6.876 -20.659 1.00 92.56 113 ILE A CA 1
ATOM 820 C C . ILE A 1 113 ? 11.398 -7.198 -19.656 1.00 92.56 113 ILE A C 1
ATOM 822 O O . ILE A 1 113 ? 11.843 -8.344 -19.579 1.00 92.56 113 ILE A O 1
ATOM 826 N N . SER A 1 114 ? 11.830 -6.212 -18.873 1.00 92.56 114 SER A N 1
ATOM 827 C CA . SER A 1 114 ? 12.938 -6.367 -17.923 1.00 92.56 114 SER A CA 1
ATOM 828 C C . SER A 1 114 ? 12.621 -5.814 -16.530 1.00 92.56 114 SER A C 1
ATOM 830 O O . SER A 1 114 ? 11.680 -5.044 -16.323 1.00 92.56 114 SER A O 1
ATOM 832 N N . ALA A 1 115 ? 13.383 -6.270 -15.531 1.00 93.06 115 ALA A N 1
ATOM 833 C CA . ALA A 1 115 ? 13.370 -5.697 -14.189 1.00 93.06 115 ALA A CA 1
ATOM 834 C C . ALA A 1 115 ? 13.961 -4.283 -14.200 1.00 93.06 115 ALA A C 1
ATOM 836 O O . ALA A 1 115 ? 14.969 -4.045 -14.863 1.00 93.06 115 ALA A O 1
ATOM 837 N N . VAL A 1 116 ? 13.370 -3.379 -13.420 1.00 90.06 116 VAL A N 1
ATOM 838 C CA . VAL A 1 116 ? 13.921 -2.037 -13.199 1.00 90.06 116 VAL A CA 1
ATOM 839 C C . VAL A 1 116 ? 14.410 -1.956 -11.766 1.00 90.06 116 VAL A C 1
ATOM 841 O O . VAL A 1 116 ? 13.610 -2.098 -10.845 1.00 90.06 116 VAL A O 1
ATOM 844 N N . GLU A 1 117 ? 15.704 -1.740 -11.567 1.00 91.62 117 GLU A N 1
ATOM 845 C CA . GLU A 1 117 ? 16.282 -1.515 -10.242 1.00 91.62 117 GLU A CA 1
ATOM 846 C C . GLU A 1 117 ? 16.154 -0.043 -9.839 1.00 91.62 117 GLU A C 1
ATOM 848 O O . GLU A 1 117 ? 16.274 0.858 -10.669 1.00 91.62 117 GLU A O 1
ATOM 853 N N . ASN A 1 118 ? 15.917 0.199 -8.551 1.00 90.75 118 ASN A N 1
ATOM 854 C CA . ASN A 1 118 ? 15.816 1.523 -7.945 1.00 90.75 118 ASN A CA 1
ATOM 855 C C . ASN A 1 118 ? 14.721 2.431 -8.543 1.00 90.75 118 ASN A C 1
ATOM 857 O O . ASN A 1 118 ? 14.762 3.654 -8.395 1.00 90.75 118 ASN A O 1
ATOM 861 N N . ALA A 1 119 ? 13.702 1.845 -9.172 1.00 90.31 119 ALA A N 1
ATOM 862 C CA . ALA A 1 119 ? 12.509 2.569 -9.577 1.00 90.31 119 ALA A CA 1
ATOM 863 C C . ALA A 1 119 ? 11.708 2.947 -8.325 1.00 90.31 119 ALA A C 1
ATOM 865 O O . ALA A 1 119 ? 11.384 2.091 -7.499 1.00 90.31 119 ALA A O 1
ATOM 866 N N . GLY A 1 120 ? 11.404 4.235 -8.169 1.00 92.25 120 GLY A N 1
ATOM 867 C CA . GLY A 1 120 ? 10.603 4.723 -7.049 1.00 92.25 120 GLY A CA 1
ATOM 868 C C . GLY A 1 120 ? 9.110 4.496 -7.272 1.00 92.25 120 GLY A C 1
ATOM 869 O O . GLY A 1 120 ? 8.610 4.722 -8.373 1.00 92.25 120 GLY A O 1
ATOM 870 N N . CYS A 1 121 ? 8.378 4.152 -6.215 1.00 94.50 121 CYS A N 1
ATOM 871 C CA . CYS A 1 121 ? 6.917 4.101 -6.214 1.00 94.50 121 CYS A CA 1
ATOM 872 C C . CYS A 1 121 ? 6.292 4.711 -4.960 1.00 94.50 121 CYS A C 1
ATOM 874 O O . CYS A 1 121 ? 6.943 4.872 -3.923 1.00 94.50 121 CYS A O 1
ATOM 876 N N . ILE A 1 122 ? 4.998 5.009 -5.061 1.00 96.69 122 ILE A N 1
ATOM 877 C CA . ILE A 1 122 ? 4.106 5.225 -3.922 1.00 96.69 122 ILE A CA 1
ATOM 878 C C . ILE A 1 122 ? 3.060 4.112 -3.940 1.00 96.69 122 ILE A C 1
ATOM 880 O O . ILE A 1 122 ? 2.378 3.912 -4.944 1.00 96.69 122 ILE A O 1
ATOM 884 N N . VAL A 1 123 ? 2.914 3.410 -2.821 1.00 98.19 123 VAL A N 1
ATOM 885 C CA . VAL A 1 123 ? 1.840 2.439 -2.602 1.00 98.19 123 VAL A CA 1
ATOM 886 C C . VAL A 1 123 ? 0.778 3.070 -1.722 1.00 98.19 123 VAL A C 1
ATOM 888 O O . VAL A 1 123 ? 1.087 3.561 -0.637 1.00 98.19 123 VAL A O 1
ATOM 891 N N . PHE A 1 124 ? -0.470 3.022 -2.176 1.00 98.31 124 PHE A N 1
ATOM 892 C CA . PHE A 1 124 ? -1.648 3.346 -1.385 1.00 98.31 124 PHE A CA 1
ATOM 893 C C . PHE A 1 124 ? -2.368 2.051 -1.015 1.00 98.31 124 PHE A C 1
ATOM 895 O O . PHE A 1 124 ? -2.740 1.276 -1.892 1.00 98.31 124 PHE A O 1
ATOM 902 N N . VAL A 1 125 ? -2.547 1.797 0.277 1.00 98.69 125 VAL A N 1
ATOM 903 C CA . VAL A 1 125 ? -3.056 0.526 0.808 1.00 98.69 125 VAL A CA 1
ATOM 904 C C . VAL A 1 125 ? -4.170 0.774 1.815 1.00 98.69 125 VAL A C 1
ATOM 906 O O . VAL A 1 125 ? -4.161 1.773 2.537 1.00 98.69 125 VAL A O 1
ATOM 909 N N . TRP A 1 126 ? -5.129 -0.144 1.884 1.00 98.56 126 TRP A N 1
ATOM 910 C CA . TRP A 1 126 ? -6.237 -0.077 2.827 1.00 98.56 126 TRP A CA 1
ATOM 911 C C . TRP A 1 126 ? -6.560 -1.433 3.445 1.00 98.56 126 TRP A C 1
ATOM 913 O O . TRP A 1 126 ? -6.272 -2.492 2.884 1.00 98.56 126 TRP A O 1
ATOM 923 N N . GLY A 1 127 ? -7.161 -1.394 4.627 1.00 98.19 127 GLY A N 1
ATOM 924 C CA . GLY A 1 127 ? -7.408 -2.573 5.446 1.00 98.19 127 GLY A CA 1
ATOM 925 C C . GLY A 1 127 ? -7.936 -2.197 6.821 1.00 98.19 127 GLY A C 1
ATOM 926 O O . GLY A 1 127 ? -8.210 -1.026 7.093 1.00 98.19 127 GLY A O 1
ATOM 927 N N . LYS A 1 128 ? -8.078 -3.193 7.688 1.00 96.00 128 LYS A N 1
ATOM 928 C CA . LYS A 1 128 ? -8.443 -3.007 9.092 1.00 96.00 128 LYS A CA 1
ATOM 929 C C . LYS A 1 128 ? -7.334 -3.574 9.932 1.00 96.00 128 LYS A C 1
ATOM 931 O O . LYS A 1 128 ? -7.121 -4.799 9.830 1.00 96.00 128 LYS A O 1
#

Foldseek 3Di:
DDDPPCLVVADEDDDPRHDDDPVQFDWDPDAFIWTAHPVQKIKTKHKFWAAQQQKTWTWTPAFRPPFWDDKDKDWDDPDDPDPQKDKDKDWPVVQGGRTTTMIGIWIDNPPDIHHDGGTMMMMITIHD

Radius of gyration: 19.72 Å; chains: 1; bounding box: 54×27×54 Å

Organism: Escherichia coli (NCBI:txid562)

Sequence (128 aa):
MGDLGTASRRNVGTGANQIPDMSSFASTLNMPGVARFPGGFKLMWVLGNTNSSGAADVVFPTSFDVFGLGAVVIERNPYAWGAGISNTWAIQLSTLTKTGVQAICRADNGSQISAVENAGCIVFVWGK

pLDDT: mean 90.78, std 10.09, range [49.75, 98.69]

Secondary structure (DSSP, 8-state):
----GGGGGSPEESSTTSEE-GGGS-EE-SSSEEEE-TTS-EEEEEEEE--TTSEEEEEPSS--SS-EEEEEEEE---S---TT-EEEEEEEGGG--SSEEEEEEEEE-SS-EEE-TT-EEEEEEEE-